Protein AF-A0A7C5RQ33-F1 (afdb_monomer_lite)

Sequence (102 aa):
MSSWGAEVVAHRFGARFVGRTLPSITTILPEIVLVASAASIGLYGTVLGSAMGSNILLMSLGLSIIVSIASTVLFIDGYQTLDGVLFATFFIAYTIFAFHGV

Secondary structure (DSSP, 8-state):
---HHHHHHHHHH-HHHHHHHHHHHHHHHHHHHHHHHHHHTT-HHHHHHHHHHHHHHHHHHHHHHHHHHHHHHHHHTT--HHHHHHHHHHHHHHHHHHHH--

pLDDT: mean 76.78, std 11.09, range [38.34, 93.12]

Radius of gyration: 18.43 Å; chains: 1; bounding box: 40×35×44 Å

Structure (mmCIF, N/CA/C/O backbone):
data_AF-A0A7C5RQ33-F1
#
_entry.id   AF-A0A7C5RQ33-F1
#
loop_
_atom_site.group_PDB
_atom_site.id
_atom_site.type_symbol
_atom_site.label_atom_id
_atom_site.label_alt_id
_atom_site.label_comp_id
_atom_site.label_asym_id
_atom_site.label_entity_id
_atom_site.label_seq_id
_atom_site.pdbx_PDB_ins_code
_atom_site.Cartn_x
_atom_site.Cartn_y
_atom_site.Cartn_z
_atom_site.occupancy
_atom_site.B_iso_or_equiv
_atom_site.auth_seq_id
_atom_site.auth_comp_id
_atom_site.auth_asym_id
_atom_site.auth_atom_id
_atom_site.pdbx_PDB_model_num
ATOM 1 N N . MET A 1 1 ? 6.047 -17.099 -16.119 1.00 38.34 1 MET A N 1
ATOM 2 C CA . MET A 1 1 ? 4.753 -17.829 -16.112 1.00 38.34 1 MET A CA 1
ATOM 3 C C . MET A 1 1 ? 3.749 -17.249 -15.097 1.00 38.34 1 MET A C 1
ATOM 5 O O . MET A 1 1 ? 2.992 -18.000 -14.505 1.00 38.34 1 MET A O 1
ATOM 9 N N . SER A 1 2 ? 3.664 -15.923 -14.921 1.00 48.72 2 SER A N 1
ATOM 10 C CA . SER A 1 2 ? 2.763 -15.293 -13.930 1.00 48.72 2 SER A CA 1
ATOM 11 C C . SER A 1 2 ? 1.659 -14.393 -14.520 1.00 48.72 2 SER A C 1
ATOM 13 O O . SER A 1 2 ? 0.864 -13.863 -13.753 1.00 48.72 2 SER A O 1
ATOM 15 N N . SER A 1 3 ? 1.547 -14.229 -15.850 1.00 52.34 3 SER A N 1
ATOM 16 C CA . SER A 1 3 ? 0.551 -13.323 -16.467 1.00 52.34 3 SER A CA 1
ATOM 17 C C . SER A 1 3 ? -0.779 -13.974 -16.856 1.00 52.34 3 SER A C 1
ATOM 19 O O . SER A 1 3 ? -1.759 -13.259 -17.045 1.00 52.34 3 SER A O 1
ATOM 21 N N . TRP A 1 4 ? -0.851 -15.308 -16.950 1.00 62.16 4 TRP A N 1
ATOM 22 C CA . TRP A 1 4 ? -1.955 -15.994 -17.640 1.00 62.16 4 TRP A CA 1
ATOM 23 C C . TRP A 1 4 ? -3.340 -15.680 -17.050 1.00 62.16 4 TRP A C 1
ATOM 25 O O . TRP A 1 4 ? -4.294 -15.441 -17.784 1.00 62.16 4 TRP A O 1
ATOM 35 N N . GLY A 1 5 ? -3.448 -15.583 -15.721 1.00 65.44 5 GLY A N 1
ATOM 36 C CA . GLY A 1 5 ? -4.705 -15.220 -15.059 1.00 65.44 5 GLY A CA 1
ATOM 37 C C . GLY A 1 5 ? -5.144 -13.777 -15.329 1.00 65.44 5 GLY A C 1
ATOM 38 O O . GLY A 1 5 ? -6.311 -13.531 -15.622 1.00 65.44 5 GLY A O 1
ATOM 39 N N . ALA A 1 6 ? -4.217 -12.817 -15.287 1.00 61.88 6 ALA A N 1
ATOM 40 C CA . ALA A 1 6 ? -4.525 -11.412 -15.554 1.00 61.88 6 ALA A CA 1
ATOM 41 C C . ALA A 1 6 ? -4.847 -11.172 -17.037 1.00 61.88 6 ALA A C 1
ATOM 43 O O . ALA A 1 6 ? -5.722 -10.373 -17.357 1.00 61.88 6 ALA A O 1
ATOM 44 N N . GLU A 1 7 ? -4.184 -11.900 -17.931 1.00 67.62 7 GLU A N 1
ATOM 45 C CA . GLU A 1 7 ? -4.326 -11.800 -19.384 1.00 67.62 7 GLU A CA 1
ATOM 46 C C . GLU A 1 7 ? -5.678 -12.355 -19.866 1.00 67.62 7 GLU A C 1
ATOM 48 O O . GLU A 1 7 ? -6.385 -11.700 -20.635 1.00 67.62 7 GLU A O 1
ATOM 53 N N . VAL A 1 8 ? -6.118 -13.490 -19.308 1.00 68.31 8 VAL A N 1
ATOM 54 C CA . VAL A 1 8 ? -7.445 -14.079 -19.571 1.00 68.31 8 VAL A CA 1
ATOM 55 C C . VAL A 1 8 ? -8.583 -13.188 -19.057 1.00 68.31 8 VAL A C 1
ATOM 57 O O . VAL A 1 8 ? -9.610 -13.042 -19.726 1.00 68.31 8 VAL A O 1
ATOM 60 N N . VAL A 1 9 ? -8.416 -12.555 -17.892 1.00 65.81 9 VAL A N 1
ATOM 61 C CA . VAL A 1 9 ? -9.424 -11.637 -17.332 1.00 65.81 9 VAL A CA 1
ATOM 62 C C . VAL A 1 9 ? -9.411 -10.290 -18.070 1.00 65.81 9 VAL A C 1
ATOM 64 O O . VAL A 1 9 ? -10.476 -9.727 -18.334 1.00 65.81 9 VAL A O 1
ATOM 67 N N . ALA A 1 10 ? -8.241 -9.797 -18.492 1.00 66.56 10 ALA A N 1
ATOM 68 C CA . ALA A 1 10 ? -8.097 -8.556 -19.257 1.00 66.56 10 ALA A CA 1
ATOM 69 C C . ALA A 1 10 ? -8.779 -8.629 -20.628 1.00 66.56 10 ALA A C 1
ATOM 71 O O . ALA A 1 10 ? -9.347 -7.632 -21.076 1.00 66.56 10 ALA A O 1
ATOM 72 N N . HIS A 1 11 ? -8.786 -9.805 -21.258 1.00 68.00 11 HIS A N 1
ATOM 73 C CA . HIS A 1 11 ? -9.439 -10.022 -22.548 1.00 68.00 11 HIS A CA 1
ATOM 74 C C . HIS A 1 11 ? -10.980 -10.019 -22.464 1.00 68.00 11 HIS A C 1
ATOM 76 O O . HIS A 1 11 ? -11.642 -9.789 -23.475 1.00 68.00 11 HIS A O 1
ATOM 82 N N . ARG A 1 12 ? -11.563 -10.261 -21.274 1.00 67.56 12 ARG A N 1
ATOM 83 C CA . ARG A 1 12 ? -13.024 -10.247 -21.044 1.00 67.56 12 ARG A CA 1
ATOM 84 C C . ARG A 1 12 ? -13.548 -8.970 -20.383 1.00 67.56 12 ARG A C 1
ATOM 86 O O . ARG A 1 12 ? -14.654 -8.551 -20.697 1.00 67.56 12 ARG A O 1
ATOM 93 N N . PHE A 1 13 ? -12.781 -8.368 -19.475 1.00 69.44 13 PHE A N 1
ATOM 94 C CA . PHE A 1 13 ? -13.216 -7.227 -18.652 1.00 69.44 13 PHE A CA 1
ATOM 95 C C . PHE A 1 13 ? -12.428 -5.932 -18.917 1.00 69.44 13 PHE A C 1
ATOM 97 O O . PHE A 1 13 ? -12.747 -4.884 -18.359 1.00 69.44 13 PHE A O 1
ATOM 104 N N . GLY A 1 14 ? -11.416 -5.979 -19.788 1.00 75.31 14 GLY A N 1
ATOM 105 C CA . GLY A 1 14 ? -10.586 -4.838 -20.161 1.00 75.31 14 GLY A CA 1
ATOM 106 C C . GLY A 1 14 ? -9.329 -4.705 -19.299 1.00 75.31 14 GLY A C 1
ATOM 107 O O . GLY A 1 14 ? -9.380 -4.643 -18.070 1.00 75.31 14 GLY A O 1
ATOM 108 N N . ALA A 1 15 ? -8.172 -4.581 -19.954 1.00 73.25 15 ALA A N 1
ATOM 109 C CA . ALA A 1 15 ? -6.859 -4.492 -19.303 1.00 73.25 15 ALA A CA 1
ATOM 110 C C . ALA A 1 15 ? -6.746 -3.353 -18.269 1.00 73.25 15 ALA A C 1
ATOM 112 O O . ALA A 1 15 ? -6.055 -3.482 -17.261 1.00 73.25 15 ALA A O 1
ATOM 113 N N . ARG A 1 16 ? -7.465 -2.242 -18.475 1.00 73.81 16 ARG A N 1
ATOM 114 C CA . ARG A 1 16 ? -7.467 -1.096 -17.548 1.00 73.81 16 ARG A CA 1
ATOM 115 C C . ARG A 1 16 ? -8.239 -1.365 -16.254 1.00 73.81 16 ARG A C 1
ATOM 117 O O . ARG A 1 16 ? -7.886 -0.785 -15.232 1.00 73.81 16 ARG A O 1
ATOM 124 N N . PHE A 1 17 ? -9.257 -2.225 -16.297 1.00 77.00 17 PHE A N 1
ATOM 125 C CA . PHE A 1 17 ? -10.025 -2.640 -15.122 1.00 77.00 17 PHE A CA 1
ATOM 126 C C . PHE A 1 17 ? -9.213 -3.626 -14.278 1.00 77.00 17 PHE A C 1
ATOM 128 O O . PHE A 1 17 ? -9.038 -3.436 -13.075 1.00 77.00 17 PHE A O 1
ATOM 135 N N . VAL A 1 18 ? -8.604 -4.617 -14.934 1.00 78.44 18 VAL A N 1
ATOM 136 C CA . VAL A 1 18 ? -7.724 -5.594 -14.277 1.00 78.44 18 VAL A CA 1
ATOM 137 C C . VAL A 1 18 ? -6.478 -4.937 -13.688 1.00 78.44 18 VAL A C 1
ATOM 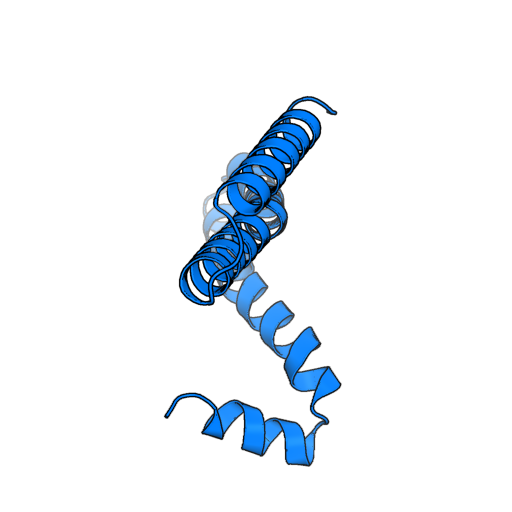139 O O . VAL A 1 18 ? -6.017 -5.365 -12.642 1.00 78.44 18 VAL A O 1
ATOM 142 N N . GLY A 1 19 ? -5.956 -3.876 -14.308 1.00 76.94 19 GLY A N 1
ATOM 143 C CA . GLY A 1 19 ? -4.771 -3.170 -13.814 1.00 76.94 19 GLY A CA 1
ATOM 144 C C . GLY A 1 19 ? -5.017 -2.160 -12.686 1.00 76.94 19 GLY A C 1
ATOM 145 O O . GLY A 1 19 ? -4.055 -1.739 -12.055 1.00 76.94 19 GLY A O 1
ATOM 146 N N . ARG A 1 20 ? -6.265 -1.739 -12.428 1.00 79.25 20 ARG A N 1
ATOM 147 C CA . ARG A 1 20 ? -6.574 -0.702 -11.418 1.00 79.25 20 ARG A CA 1
ATOM 148 C C . ARG A 1 20 ? -7.521 -1.177 -10.325 1.00 79.25 20 ARG A C 1
ATOM 150 O O . ARG A 1 20 ? -7.297 -0.896 -9.154 1.00 79.25 20 ARG A O 1
ATOM 157 N N . THR A 1 21 ? -8.564 -1.906 -10.698 1.00 84.88 21 THR A N 1
ATOM 158 C CA . THR A 1 21 ? -9.656 -2.265 -9.789 1.00 84.88 21 THR A CA 1
ATOM 159 C C . THR A 1 21 ? -9.384 -3.583 -9.079 1.00 84.88 21 THR A C 1
ATOM 161 O O . THR A 1 21 ? -9.575 -3.686 -7.872 1.00 84.88 21 THR A O 1
ATOM 164 N N . LEU A 1 22 ? -8.878 -4.579 -9.809 1.00 84.38 22 LEU A N 1
ATOM 165 C CA . LEU A 1 22 ? -8.548 -5.882 -9.232 1.00 84.38 22 LEU A CA 1
ATOM 166 C C . LEU A 1 22 ? -7.465 -5.783 -8.136 1.00 84.38 22 LEU A C 1
ATOM 168 O O . LEU A 1 22 ? -7.697 -6.320 -7.054 1.00 84.38 22 LEU A O 1
ATOM 172 N N . PRO A 1 23 ? -6.354 -5.039 -8.340 1.00 84.25 23 PRO A N 1
ATOM 173 C CA . PRO A 1 23 ? -5.322 -4.857 -7.329 1.00 84.25 23 PRO A CA 1
ATOM 174 C C . PRO A 1 23 ? -5.865 -4.131 -6.097 1.00 84.25 23 PRO A C 1
ATOM 176 O O . PRO A 1 23 ? -5.593 -4.550 -4.977 1.00 84.25 23 PRO A O 1
ATOM 179 N N . SER A 1 24 ? -6.706 -3.109 -6.304 1.00 83.38 24 SER A N 1
ATOM 180 C CA . SER A 1 24 ? -7.342 -2.346 -5.225 1.00 83.38 24 SER A CA 1
ATOM 181 C C . SER A 1 24 ? -8.203 -3.229 -4.316 1.00 83.38 24 SER A C 1
ATOM 183 O O . SER A 1 24 ? -8.105 -3.117 -3.096 1.00 83.38 24 SER A O 1
ATOM 185 N N . ILE A 1 25 ? -8.988 -4.149 -4.888 1.00 87.44 25 ILE A N 1
ATOM 186 C CA . ILE A 1 25 ? -9.794 -5.105 -4.112 1.00 87.44 25 ILE A CA 1
ATOM 187 C C . ILE A 1 25 ? -8.887 -6.086 -3.364 1.00 87.44 25 ILE A C 1
ATOM 189 O O . ILE A 1 25 ? -9.108 -6.361 -2.186 1.00 87.44 25 ILE A O 1
ATOM 193 N N . THR A 1 26 ? -7.847 -6.601 -4.022 1.00 86.12 26 THR A N 1
ATOM 194 C CA . THR A 1 26 ? -6.926 -7.546 -3.378 1.00 86.12 26 THR A CA 1
ATOM 195 C C . THR A 1 26 ? -6.142 -6.930 -2.224 1.00 86.12 26 THR A C 1
ATOM 197 O O . THR A 1 26 ? -5.850 -7.637 -1.266 1.00 86.12 26 THR A O 1
ATOM 200 N N . THR A 1 27 ? -5.830 -5.632 -2.271 1.00 84.12 27 THR A N 1
ATOM 201 C CA . THR A 1 27 ? -5.079 -4.962 -1.201 1.00 84.12 27 THR A CA 1
ATOM 202 C C . THR A 1 27 ? -5.937 -4.632 0.017 1.00 84.12 27 THR A C 1
ATOM 204 O O . THR A 1 27 ? -5.419 -4.672 1.127 1.00 84.12 27 THR A O 1
ATOM 207 N N . ILE A 1 28 ? -7.239 -4.374 -0.158 1.00 87.62 28 ILE A N 1
ATOM 208 C CA . ILE A 1 28 ? -8.145 -4.054 0.959 1.00 87.62 28 ILE A CA 1
ATOM 209 C C . ILE A 1 28 ? -8.759 -5.296 1.624 1.00 87.62 28 ILE A C 1
ATOM 211 O O . ILE A 1 28 ? -9.145 -5.254 2.789 1.00 87.62 28 ILE A O 1
ATOM 215 N N . LEU A 1 29 ? -8.832 -6.430 0.921 1.00 88.62 29 LEU A N 1
ATOM 216 C CA . LEU A 1 29 ? -9.394 -7.671 1.461 1.00 88.62 29 LEU A CA 1
ATOM 217 C C . LEU A 1 29 ? -8.756 -8.124 2.796 1.00 88.62 29 LEU A C 1
ATOM 219 O O . LEU A 1 29 ? -9.506 -8.361 3.745 1.00 88.62 29 LEU A O 1
ATOM 223 N N . PRO A 1 30 ? -7.415 -8.223 2.931 1.00 85.12 30 PRO A N 1
ATOM 224 C CA . PRO A 1 30 ? -6.795 -8.586 4.209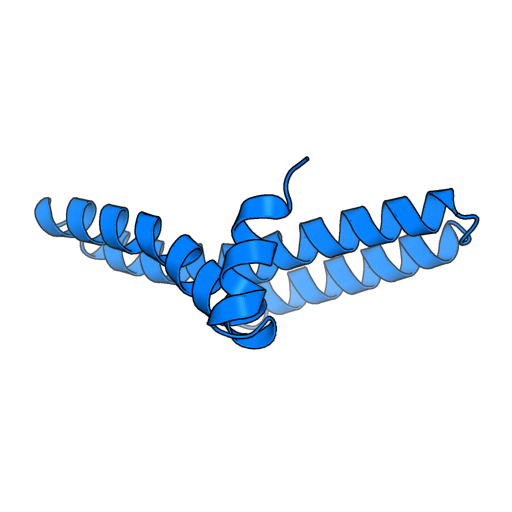 1.00 85.12 30 PRO A CA 1
ATOM 225 C C . PRO A 1 30 ? -7.010 -7.524 5.297 1.00 85.12 30 PRO A C 1
ATOM 227 O O . PRO A 1 30 ? -7.118 -7.863 6.473 1.00 85.12 30 PRO A O 1
ATOM 230 N N . GLU A 1 31 ? -7.117 -6.252 4.916 1.00 87.06 31 GLU A N 1
ATOM 231 C CA . GLU A 1 31 ? -7.338 -5.134 5.833 1.00 87.06 31 GLU A CA 1
ATOM 232 C C . GLU A 1 31 ? -8.752 -5.162 6.429 1.00 87.06 31 GLU A C 1
ATOM 234 O O . GLU A 1 31 ? -8.912 -5.024 7.639 1.00 87.06 31 GLU A O 1
ATOM 239 N N . ILE A 1 32 ? -9.771 -5.465 5.616 1.00 89.38 32 ILE A N 1
ATOM 240 C CA . ILE A 1 32 ? -11.149 -5.687 6.083 1.00 89.38 32 ILE A CA 1
ATOM 241 C C . ILE A 1 32 ? -11.204 -6.851 7.076 1.00 89.38 32 ILE A C 1
ATOM 243 O O . ILE A 1 32 ? -11.873 -6.750 8.103 1.00 89.38 32 ILE A O 1
ATOM 247 N N . VAL A 1 33 ? -10.492 -7.947 6.795 1.00 92.00 33 VAL A N 1
ATOM 248 C CA . VAL A 1 33 ? -10.441 -9.118 7.685 1.00 92.00 33 VAL A CA 1
ATOM 249 C C . VAL A 1 33 ? -9.785 -8.763 9.023 1.00 92.00 33 VAL A C 1
ATOM 251 O O . VAL A 1 33 ? -10.325 -9.100 10.078 1.00 92.00 33 VAL A O 1
ATOM 254 N N . LEU A 1 34 ? -8.662 -8.039 8.997 1.00 90.19 34 LEU A N 1
ATOM 255 C CA . LEU A 1 34 ? -7.971 -7.574 10.204 1.00 90.19 34 LEU A CA 1
ATOM 256 C C . LEU A 1 34 ? -8.833 -6.608 11.025 1.00 90.19 34 LEU A C 1
ATOM 258 O O . LEU A 1 34 ? -8.962 -6.781 12.238 1.00 90.19 34 LEU A O 1
ATOM 262 N N . VAL A 1 35 ? -9.471 -5.637 10.372 1.00 91.00 35 VAL A N 1
ATOM 263 C CA . VAL A 1 35 ? -10.365 -4.662 11.011 1.00 91.00 35 VAL A CA 1
ATOM 264 C C . VAL A 1 35 ? -11.577 -5.347 11.637 1.00 91.00 35 VAL A C 1
ATOM 266 O O . VAL A 1 35 ? -11.888 -5.081 12.796 1.00 91.00 35 VAL A O 1
ATOM 269 N N . ALA A 1 36 ? -12.239 -6.259 10.922 1.00 91.81 36 ALA A N 1
ATOM 270 C CA . ALA A 1 36 ? -13.384 -7.000 11.450 1.00 91.81 36 ALA A CA 1
ATOM 271 C C . ALA A 1 36 ? -12.989 -7.863 12.659 1.00 91.81 36 ALA A C 1
ATOM 273 O O . ALA A 1 36 ? -13.694 -7.879 13.671 1.00 91.81 36 ALA A O 1
ATOM 274 N N . SER A 1 37 ? -11.826 -8.520 12.594 1.00 90.81 37 SER A N 1
ATOM 275 C CA . SER A 1 37 ? -11.295 -9.300 13.712 1.00 90.81 37 SER A CA 1
ATOM 276 C C . SER A 1 37 ? -10.981 -8.417 14.924 1.00 90.81 37 SER A C 1
ATOM 278 O O . SER A 1 37 ? -11.368 -8.766 16.036 1.00 90.81 37 SER A O 1
ATOM 280 N N . ALA A 1 38 ? -10.333 -7.265 14.737 1.00 89.94 38 ALA A N 1
ATOM 281 C CA . ALA A 1 38 ? -9.991 -6.342 15.823 1.00 89.94 38 ALA A CA 1
ATOM 282 C C . ALA A 1 38 ? -11.224 -5.633 16.421 1.00 89.94 38 ALA A C 1
ATOM 284 O O . ALA A 1 38 ? -11.286 -5.390 17.629 1.00 89.94 38 ALA A O 1
ATOM 285 N N . ALA A 1 39 ? -12.240 -5.357 15.602 1.00 91.06 39 ALA A N 1
ATOM 286 C CA . ALA A 1 39 ? -13.514 -4.815 16.060 1.00 91.06 39 ALA A CA 1
ATOM 287 C C . ALA A 1 39 ? -14.276 -5.829 16.926 1.00 91.06 39 ALA A C 1
ATOM 289 O O . ALA A 1 39 ? -14.848 -5.452 17.947 1.00 91.06 39 ALA A O 1
ATOM 290 N N . SER A 1 40 ? -14.229 -7.119 16.568 1.00 91.25 40 SER A N 1
ATOM 291 C CA . SER A 1 40 ? -14.920 -8.186 17.311 1.00 91.25 40 SER A CA 1
ATOM 292 C C . SER A 1 40 ? -14.407 -8.384 18.745 1.00 91.25 40 SER A C 1
ATOM 294 O O . SER A 1 40 ? -15.146 -8.854 19.605 1.00 91.25 40 SER A O 1
ATOM 296 N N . ILE A 1 41 ? -13.172 -7.960 19.021 1.00 93.12 41 ILE A N 1
ATOM 297 C CA . ILE A 1 41 ? -12.530 -7.983 20.345 1.00 93.12 41 ILE A CA 1
ATOM 298 C C . ILE A 1 41 ? -12.561 -6.613 21.052 1.00 93.12 41 ILE A C 1
ATOM 300 O O . ILE A 1 41 ? -11.942 -6.446 22.099 1.00 93.12 41 ILE A O 1
ATOM 304 N N . GLY A 1 42 ? -13.280 -5.624 20.500 1.00 89.94 42 GLY A N 1
ATOM 305 C CA . GLY A 1 42 ? -13.477 -4.301 21.108 1.00 89.94 42 GLY A CA 1
ATOM 306 C C . GLY A 1 42 ?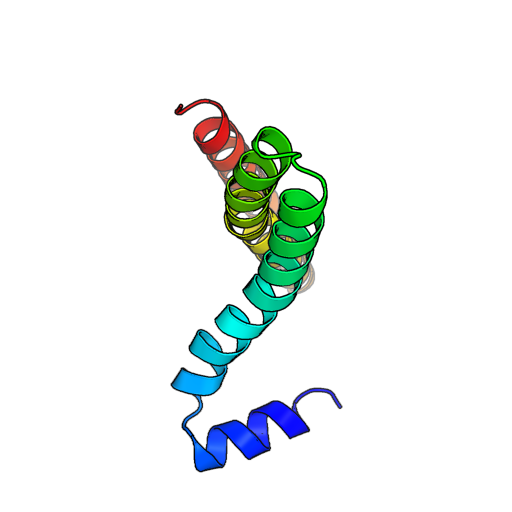 -12.267 -3.359 21.041 1.00 89.94 42 GLY A C 1
ATOM 307 O O . GLY A 1 42 ? -12.250 -2.327 21.713 1.00 89.94 42 GLY A O 1
ATOM 308 N N . LEU A 1 43 ? -11.251 -3.676 20.232 1.00 89.81 43 LEU A N 1
ATOM 309 C CA . LEU A 1 43 ? -10.013 -2.898 20.106 1.00 89.81 43 LEU A CA 1
ATOM 310 C C . LEU A 1 43 ? -10.140 -1.803 19.034 1.00 89.81 43 LEU A C 1
ATOM 312 O O . LEU A 1 43 ? -9.456 -1.803 18.010 1.00 89.81 43 LEU A O 1
ATOM 316 N N . TYR A 1 44 ? -11.015 -0.829 19.285 1.00 86.62 44 TYR A N 1
ATOM 317 C CA . TYR A 1 44 ? -11.339 0.238 18.328 1.00 86.62 44 TYR A CA 1
ATOM 318 C C . TYR A 1 44 ? -10.148 1.143 17.966 1.00 86.62 44 TYR A C 1
ATOM 320 O O . TYR A 1 44 ? -10.046 1.602 16.830 1.00 86.62 44 TYR A O 1
ATOM 328 N N . GLY A 1 45 ? -9.214 1.369 18.898 1.00 88.50 45 GLY A N 1
ATOM 329 C CA . GLY A 1 45 ? -7.993 2.137 18.620 1.00 88.50 45 GLY A CA 1
ATOM 330 C C . GLY A 1 45 ? -7.086 1.445 17.599 1.00 88.50 45 GLY A C 1
ATOM 331 O O . GLY A 1 45 ? -6.572 2.083 16.684 1.00 88.50 45 GLY A O 1
ATOM 332 N N . THR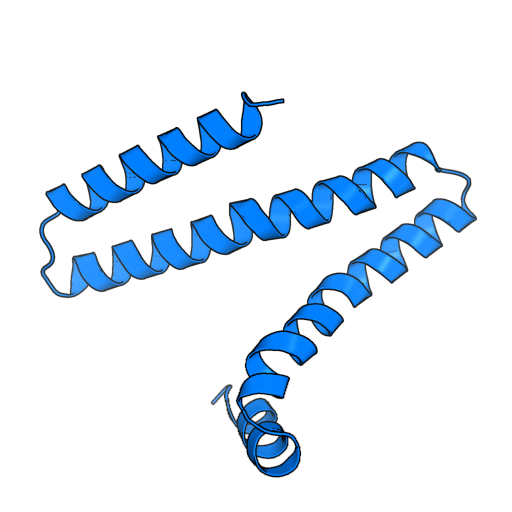 A 1 46 ? -6.956 0.120 17.699 1.00 88.75 46 THR A N 1
ATOM 333 C CA . THR A 1 46 ? -6.202 -0.697 16.740 1.00 88.75 46 THR A CA 1
ATOM 334 C C . THR A 1 46 ? -6.916 -0.783 15.396 1.00 88.75 46 THR A C 1
ATOM 336 O O . THR A 1 46 ? -6.250 -0.768 14.369 1.00 88.75 46 THR A O 1
ATOM 339 N N . VAL A 1 47 ? -8.252 -0.813 15.381 1.00 91.62 47 VAL A N 1
ATOM 340 C CA . VAL A 1 47 ? -9.043 -0.780 14.140 1.00 91.62 47 VAL A CA 1
ATOM 341 C C . VAL A 1 47 ? -8.743 0.479 13.328 1.00 91.62 47 VAL A C 1
ATOM 343 O O . VAL A 1 47 ? -8.378 0.376 12.159 1.00 91.62 47 VAL A O 1
ATOM 346 N N . LEU A 1 48 ? -8.846 1.658 13.947 1.00 89.44 48 LEU A N 1
ATOM 347 C CA . LEU A 1 48 ? -8.575 2.924 13.262 1.00 89.44 48 LEU A CA 1
ATOM 348 C C . LEU A 1 48 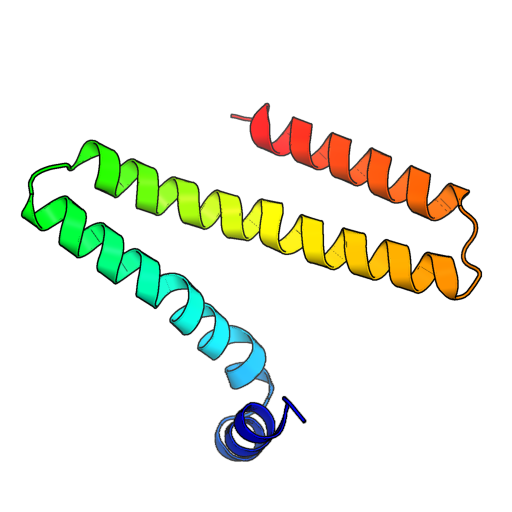? -7.094 3.058 12.894 1.00 89.44 48 LEU A C 1
ATOM 350 O O . LEU A 1 48 ? -6.770 3.422 11.766 1.00 89.44 48 LEU A O 1
ATOM 354 N N . GLY A 1 49 ? -6.195 2.705 13.817 1.00 88.00 49 GLY A N 1
ATOM 355 C CA . GLY A 1 49 ? -4.755 2.745 13.573 1.00 88.00 49 GLY A CA 1
ATOM 356 C C . GLY A 1 49 ? -4.320 1.822 12.434 1.00 88.00 49 GLY A C 1
ATOM 357 O O . GLY A 1 49 ? -3.530 2.229 11.588 1.00 88.00 49 GLY A O 1
ATOM 358 N N . SER A 1 50 ? -4.876 0.610 12.366 1.00 87.94 50 SER A N 1
ATOM 359 C CA . SER A 1 50 ? -4.605 -0.337 11.283 1.00 87.94 50 SER A CA 1
ATOM 360 C C . SER A 1 50 ? -5.175 0.160 9.958 1.00 87.94 50 SER A C 1
ATOM 362 O O . SER A 1 50 ? -4.443 0.167 8.979 1.00 87.94 50 SER A O 1
ATOM 364 N N . ALA A 1 51 ? -6.430 0.620 9.925 1.00 88.38 51 ALA A N 1
ATOM 365 C CA . ALA A 1 51 ? -7.072 1.082 8.692 1.00 88.38 51 ALA A CA 1
ATOM 366 C C . ALA A 1 51 ? -6.393 2.327 8.082 1.00 88.38 51 ALA A C 1
ATOM 368 O O . ALA A 1 51 ? -6.359 2.509 6.868 1.00 88.38 51 ALA A O 1
ATOM 369 N N . MET A 1 52 ? -5.845 3.221 8.912 1.00 87.81 52 MET A N 1
ATOM 370 C CA . MET A 1 52 ? -5.109 4.387 8.410 1.00 87.81 52 MET A CA 1
ATOM 371 C C . MET A 1 52 ? -3.645 4.054 8.103 1.00 87.81 52 MET A C 1
ATOM 373 O O . MET A 1 52 ? -3.119 4.458 7.065 1.00 87.81 52 MET A O 1
ATOM 377 N N . GLY A 1 53 ? -2.988 3.297 8.985 1.00 85.19 53 GLY A N 1
ATOM 378 C CA . GLY A 1 53 ? -1.574 2.949 8.861 1.00 85.19 53 GLY A CA 1
ATOM 379 C C . GLY A 1 53 ? -1.285 2.052 7.661 1.00 85.19 53 GLY A C 1
ATOM 380 O O . GLY A 1 53 ? -0.331 2.305 6.927 1.00 85.19 53 GLY A O 1
ATOM 381 N N . SER A 1 54 ? -2.127 1.050 7.405 1.00 83.88 54 SER A N 1
ATOM 382 C CA . SER A 1 54 ? -1.968 0.138 6.269 1.00 83.88 54 SER A CA 1
ATOM 383 C C . SER A 1 54 ? -2.078 0.867 4.927 1.00 83.88 54 SER A C 1
ATOM 385 O O . SER A 1 54 ? -1.255 0.623 4.043 1.00 83.88 54 SER A O 1
ATOM 387 N N . ASN A 1 55 ? -2.993 1.833 4.798 1.00 84.62 55 ASN A N 1
ATOM 388 C CA . ASN A 1 55 ? -3.127 2.644 3.587 1.00 84.62 55 ASN A CA 1
ATOM 389 C C . ASN A 1 55 ? -1.910 3.570 3.360 1.00 84.62 55 ASN A C 1
ATOM 391 O O . ASN A 1 55 ? -1.393 3.666 2.246 1.00 84.62 55 ASN A O 1
ATOM 395 N N . ILE A 1 56 ? -1.383 4.194 4.422 1.00 85.88 56 ILE A N 1
ATOM 396 C CA . ILE A 1 56 ? -0.165 5.023 4.345 1.00 85.88 56 ILE A CA 1
ATOM 397 C C . ILE A 1 56 ? 1.060 4.173 3.977 1.00 85.88 56 ILE A C 1
ATOM 399 O O . ILE A 1 56 ? 1.877 4.588 3.148 1.00 85.88 56 ILE A O 1
ATOM 403 N N . LEU A 1 57 ? 1.192 2.971 4.547 1.00 84.31 57 LEU A N 1
ATOM 404 C CA . LEU A 1 57 ? 2.284 2.050 4.222 1.00 84.31 57 LEU A CA 1
ATOM 405 C C . LEU A 1 57 ? 2.205 1.566 2.773 1.00 84.31 57 LEU A C 1
ATOM 407 O O . LEU A 1 57 ? 3.219 1.572 2.079 1.00 84.31 57 LEU A O 1
ATOM 411 N N . LEU A 1 58 ? 1.018 1.205 2.285 1.00 83.56 58 LEU A N 1
ATOM 412 C CA . LEU A 1 58 ? 0.818 0.819 0.885 1.00 83.56 58 LEU A CA 1
ATOM 413 C C . LEU A 1 58 ? 1.202 1.951 -0.077 1.00 83.56 58 LEU A C 1
ATOM 415 O O . LEU A 1 58 ? 1.857 1.700 -1.089 1.00 83.56 58 LEU A O 1
ATOM 419 N N . MET A 1 59 ? 0.857 3.195 0.257 1.00 82.12 59 MET A N 1
ATOM 420 C CA . MET A 1 59 ? 1.112 4.353 -0.600 1.00 82.12 59 MET A CA 1
ATOM 421 C C . MET A 1 59 ? 2.583 4.808 -0.583 1.00 82.12 59 MET A C 1
ATOM 423 O O . MET A 1 59 ? 3.100 5.240 -1.612 1.00 82.12 59 MET A O 1
ATOM 427 N N . SER A 1 60 ? 3.277 4.677 0.553 1.00 80.50 60 SER A N 1
ATOM 428 C CA . SER A 1 60 ? 4.680 5.097 0.713 1.00 80.50 60 SER A CA 1
ATOM 429 C C . SER A 1 60 ? 5.688 3.976 0.431 1.00 80.50 60 SER A C 1
ATOM 431 O O . SER A 1 60 ? 6.582 4.154 -0.397 1.00 80.50 60 SER A O 1
ATOM 433 N N . LEU A 1 61 ? 5.539 2.808 1.065 1.00 79.62 61 LEU A N 1
ATOM 434 C CA . LEU A 1 61 ? 6.446 1.671 0.883 1.00 79.62 61 LEU A CA 1
ATOM 435 C C . LEU A 1 61 ? 6.196 0.930 -0.429 1.00 79.62 61 LEU A C 1
ATOM 437 O O . LEU A 1 61 ? 7.143 0.494 -1.080 1.00 79.62 61 LEU A O 1
ATOM 441 N N . GLY A 1 62 ? 4.934 0.800 -0.847 1.00 81.88 62 GLY A N 1
ATOM 442 C CA . GLY A 1 62 ? 4.611 0.155 -2.121 1.00 81.88 62 GLY A CA 1
ATOM 443 C C . GLY A 1 62 ? 5.265 0.882 -3.296 1.00 81.88 62 GLY A C 1
ATOM 444 O O . GLY A 1 62 ? 5.891 0.257 -4.151 1.00 81.88 62 GLY A O 1
ATOM 445 N N . LEU A 1 63 ? 5.199 2.217 -3.291 1.00 81.19 63 LEU A N 1
ATOM 446 C CA . LEU A 1 63 ? 5.877 3.044 -4.284 1.00 81.19 63 LEU A CA 1
ATOM 447 C C . LEU A 1 63 ? 7.405 2.994 -4.110 1.00 81.19 63 LEU A C 1
ATOM 449 O O . LEU A 1 63 ? 8.111 2.813 -5.100 1.00 81.19 63 LEU A O 1
ATOM 453 N N . SER A 1 64 ? 7.926 3.106 -2.879 1.00 75.88 64 SER A N 1
ATOM 454 C CA . SER A 1 64 ? 9.378 3.133 -2.627 1.00 75.88 64 SER A CA 1
ATOM 455 C C . SER A 1 64 ? 10.099 1.915 -3.189 1.00 75.88 64 SER A C 1
ATOM 457 O O . SER A 1 64 ? 11.131 2.051 -3.847 1.00 75.88 64 SER A O 1
ATOM 459 N N . ILE A 1 65 ? 9.528 0.731 -2.978 1.00 82.00 65 ILE A N 1
ATOM 460 C CA . ILE A 1 65 ? 10.115 -0.537 -3.400 1.00 82.00 65 ILE A CA 1
ATOM 461 C C . ILE A 1 65 ? 10.109 -0.631 -4.924 1.00 82.00 65 ILE A C 1
ATOM 463 O O . ILE A 1 65 ? 11.136 -0.959 -5.517 1.00 82.00 65 ILE A O 1
ATOM 467 N N . ILE A 1 66 ? 8.987 -0.297 -5.570 1.00 81.50 66 ILE A N 1
ATOM 468 C CA . ILE A 1 66 ? 8.879 -0.337 -7.033 1.00 81.50 66 ILE A CA 1
ATOM 469 C C . ILE A 1 66 ? 9.911 0.592 -7.664 1.00 81.50 66 ILE A C 1
ATOM 471 O O . ILE A 1 66 ? 10.606 0.184 -8.595 1.00 81.50 66 ILE A O 1
ATOM 475 N N . VAL A 1 67 ? 10.055 1.817 -7.151 1.00 76.56 67 VAL A N 1
ATOM 476 C CA . VAL A 1 67 ? 11.001 2.757 -7.753 1.00 76.56 67 VAL A CA 1
ATOM 477 C C . VAL A 1 67 ? 12.452 2.433 -7.387 1.00 76.56 67 VAL A C 1
ATOM 479 O O . VAL A 1 67 ? 13.337 2.607 -8.218 1.00 76.56 67 VAL A O 1
ATOM 482 N N . SER A 1 68 ? 12.724 1.873 -6.207 1.00 74.75 68 SER A N 1
ATOM 483 C CA . SER A 1 68 ? 14.064 1.386 -5.852 1.00 74.75 68 SER A CA 1
ATOM 484 C C . SER A 1 68 ? 14.513 0.228 -6.755 1.00 74.75 68 SER A C 1
ATOM 486 O O . SER A 1 68 ? 15.643 0.230 -7.251 1.00 74.75 68 SER A O 1
ATOM 488 N N . ILE A 1 69 ? 13.614 -0.715 -7.053 1.00 76.44 69 ILE A N 1
ATOM 489 C CA . ILE A 1 69 ? 13.878 -1.807 -8.000 1.00 76.44 69 ILE A CA 1
ATOM 490 C C . ILE A 1 69 ? 14.047 -1.254 -9.416 1.00 76.44 69 ILE A C 1
ATOM 492 O O . ILE A 1 69 ? 15.019 -1.603 -10.079 1.00 76.44 69 ILE A O 1
ATOM 496 N N . ALA A 1 70 ? 13.159 -0.364 -9.870 1.00 76.81 70 ALA A N 1
ATOM 497 C CA . ALA A 1 70 ? 13.280 0.264 -11.185 1.00 76.81 70 ALA A CA 1
ATOM 498 C C . ALA A 1 70 ? 14.618 1.008 -11.331 1.00 76.81 70 ALA A C 1
ATOM 500 O O . ALA A 1 70 ? 15.310 0.828 -12.326 1.00 76.81 70 ALA A O 1
ATOM 501 N N . SER A 1 71 ? 15.027 1.756 -10.305 1.00 67.44 71 SER A N 1
ATOM 502 C CA . SER A 1 71 ? 16.320 2.443 -10.254 1.00 67.44 71 SER A CA 1
ATOM 503 C C . SER A 1 71 ? 17.495 1.461 -10.337 1.00 67.44 71 SER A C 1
ATOM 505 O O . SER A 1 71 ? 18.419 1.670 -11.116 1.00 67.44 71 SER A O 1
ATOM 507 N N . THR A 1 72 ? 17.430 0.331 -9.625 1.00 69.44 72 THR A N 1
ATOM 508 C CA . THR A 1 72 ? 18.467 -0.718 -9.676 1.00 69.44 72 THR A CA 1
ATOM 509 C C . THR A 1 72 ? 18.541 -1.403 -11.048 1.00 69.44 72 THR A C 1
ATOM 511 O O . THR A 1 72 ? 19.629 -1.712 -11.530 1.00 69.44 72 THR A O 1
ATOM 514 N N . VAL A 1 73 ? 17.396 -1.628 -11.700 1.00 71.38 73 VAL A N 1
ATOM 515 C CA . VAL A 1 73 ? 17.329 -2.217 -13.047 1.00 71.38 73 VAL A CA 1
ATOM 516 C C . VAL A 1 73 ? 17.892 -1.252 -14.091 1.00 71.38 73 VAL A C 1
ATOM 518 O O . VAL A 1 73 ? 18.705 -1.669 -14.911 1.00 71.38 73 VAL A O 1
ATOM 521 N N . LEU A 1 74 ? 17.533 0.036 -14.025 1.00 69.69 74 LEU A N 1
ATOM 522 C CA . LEU A 1 74 ? 18.124 1.064 -14.887 1.00 69.69 74 LEU A CA 1
ATOM 523 C C . LEU A 1 74 ? 19.633 1.222 -14.643 1.00 69.69 74 LEU A C 1
ATOM 525 O O . LEU A 1 74 ? 20.389 1.411 -15.589 1.00 69.69 74 LEU A O 1
ATOM 529 N N . PHE A 1 75 ? 20.088 1.098 -13.395 1.00 65.69 75 PHE A N 1
ATOM 530 C CA . PHE A 1 75 ? 21.509 1.160 -13.052 1.00 65.69 75 PHE A CA 1
ATOM 531 C C . PHE A 1 75 ? 22.328 0.039 -13.717 1.00 65.69 75 PHE A C 1
ATOM 533 O O . PHE A 1 75 ? 23.438 0.275 -14.190 1.00 65.69 75 PHE A O 1
ATOM 540 N N . ILE A 1 76 ? 21.768 -1.172 -13.812 1.00 66.25 76 ILE A N 1
ATOM 541 C CA . ILE A 1 76 ? 22.386 -2.302 -14.526 1.00 66.25 76 ILE A CA 1
ATOM 542 C C . ILE A 1 76 ? 22.441 -2.076 -16.046 1.00 66.25 76 ILE A C 1
ATOM 544 O O . ILE A 1 76 ? 23.386 -2.535 -16.683 1.00 66.25 76 ILE A O 1
ATOM 548 N N . ASP A 1 77 ? 21.481 -1.342 -16.616 1.00 65.31 77 ASP A N 1
ATOM 549 C CA . ASP A 1 77 ? 21.407 -1.013 -18.052 1.00 65.31 77 ASP A CA 1
ATOM 550 C C . ASP A 1 77 ? 22.385 0.114 -18.475 1.00 65.31 77 ASP A C 1
ATOM 552 O O . ASP A 1 77 ? 22.362 0.600 -19.603 1.00 65.31 77 ASP A O 1
ATOM 556 N N . GLY A 1 78 ? 23.284 0.539 -17.576 1.00 63.97 78 GLY A N 1
ATOM 557 C CA . GLY A 1 78 ? 24.344 1.515 -17.863 1.00 63.97 78 GLY A CA 1
ATOM 558 C C . GLY A 1 78 ? 24.001 2.969 -17.525 1.00 63.97 78 GLY A C 1
ATOM 559 O O . GLY A 1 78 ? 24.770 3.872 -17.862 1.00 63.97 78 GLY A O 1
ATOM 560 N N . TYR A 1 79 ? 22.881 3.213 -16.838 1.00 60.06 79 TYR A N 1
ATOM 561 C CA . TYR A 1 79 ? 22.551 4.527 -16.285 1.00 60.06 79 TYR A CA 1
ATOM 562 C C . TYR A 1 79 ? 23.547 4.881 -15.163 1.00 60.06 79 TYR A C 1
ATOM 564 O O . TYR A 1 79 ? 23.854 4.056 -14.301 1.00 60.06 79 TYR A O 1
ATOM 572 N N . GLN A 1 80 ? 24.117 6.088 -15.190 1.00 68.31 80 GLN A N 1
ATOM 573 C CA . GLN A 1 80 ? 25.239 6.458 -14.321 1.00 68.31 80 GLN A CA 1
ATOM 574 C C . GLN A 1 80 ? 24.810 6.443 -12.841 1.00 68.31 80 GLN A C 1
ATOM 576 O O . GLN A 1 80 ? 23.730 6.918 -12.500 1.00 68.31 80 GLN A O 1
ATOM 581 N N . THR A 1 81 ? 25.667 5.958 -11.929 1.00 68.75 81 THR A N 1
ATOM 582 C CA . THR A 1 81 ? 25.406 5.889 -10.468 1.00 68.75 81 THR A CA 1
ATOM 583 C C . THR A 1 81 ? 24.877 7.203 -9.884 1.00 68.75 81 THR A C 1
ATOM 585 O O . THR A 1 81 ? 24.124 7.205 -8.913 1.00 68.75 81 THR A O 1
ATOM 588 N N . LEU A 1 82 ? 25.261 8.323 -10.498 1.00 68.81 82 LEU A N 1
ATOM 589 C CA . LEU A 1 82 ? 24.854 9.677 -10.147 1.00 68.81 82 LEU A CA 1
ATOM 590 C C . LEU A 1 82 ? 23.331 9.875 -10.230 1.00 68.81 82 LEU A C 1
ATOM 592 O O . LEU A 1 82 ? 22.754 10.488 -9.334 1.00 68.81 82 LEU A O 1
ATOM 596 N N . ASP A 1 83 ? 22.665 9.289 -11.221 1.00 63.19 83 ASP A N 1
ATOM 597 C CA . ASP A 1 83 ? 21.215 9.404 -11.381 1.00 63.19 83 ASP A CA 1
ATOM 598 C C . ASP A 1 83 ? 20.445 8.563 -10.354 1.00 63.19 83 ASP A C 1
ATOM 600 O O . ASP A 1 83 ? 19.433 9.009 -9.811 1.00 63.19 83 ASP A O 1
ATOM 604 N N . GLY A 1 84 ? 20.959 7.376 -10.013 1.00 69.25 84 GLY A N 1
ATOM 605 C CA . GLY A 1 84 ? 20.410 6.546 -8.936 1.00 69.25 84 GLY A CA 1
ATOM 606 C C . GLY A 1 84 ? 20.542 7.212 -7.561 1.00 69.25 84 GLY A C 1
ATOM 607 O O . GLY A 1 84 ? 19.612 7.158 -6.753 1.00 69.25 84 GLY A O 1
ATOM 608 N N . VAL A 1 85 ? 21.663 7.903 -7.315 1.00 73.62 85 VAL A N 1
ATOM 609 C CA . VAL A 1 85 ? 21.909 8.669 -6.081 1.00 73.62 85 VAL A CA 1
ATOM 610 C C . VAL A 1 85 ? 21.025 9.915 -6.006 1.00 73.62 85 VAL A C 1
ATOM 612 O O . VAL A 1 85 ? 20.426 10.160 -4.956 1.00 73.62 85 VAL A O 1
ATOM 615 N N . LEU A 1 86 ? 20.882 10.681 -7.095 1.00 74.00 86 LEU A N 1
ATOM 616 C CA . LEU A 1 86 ? 19.961 11.824 -7.146 1.00 74.00 86 LEU A CA 1
ATOM 617 C C . LEU A 1 86 ? 18.516 11.377 -6.911 1.00 74.00 86 LEU A C 1
ATOM 619 O O . LEU A 1 86 ? 17.808 11.977 -6.102 1.00 74.00 86 LEU A O 1
ATOM 623 N N . PHE A 1 87 ? 18.103 10.278 -7.543 1.00 68.94 87 PHE A N 1
ATOM 624 C CA . PHE A 1 87 ? 16.782 9.696 -7.348 1.00 68.94 87 PHE A CA 1
ATOM 625 C C . PHE A 1 87 ? 16.544 9.260 -5.890 1.00 68.94 87 PHE A C 1
ATOM 627 O O . PHE A 1 87 ? 15.551 9.665 -5.284 1.00 68.94 87 PHE A O 1
ATOM 634 N N . ALA A 1 88 ? 17.461 8.487 -5.294 1.00 72.38 88 ALA A N 1
ATOM 635 C CA . ALA A 1 88 ? 17.347 8.039 -3.903 1.00 72.38 88 ALA A CA 1
ATOM 636 C C . ALA A 1 88 ? 17.310 9.221 -2.921 1.00 72.38 88 ALA A C 1
ATOM 638 O O . ALA A 1 88 ? 16.540 9.207 -1.962 1.00 72.38 88 ALA A O 1
ATOM 639 N N . THR A 1 89 ? 18.084 10.272 -3.196 1.00 76.56 89 THR A N 1
ATOM 640 C CA . THR A 1 89 ? 18.112 11.496 -2.386 1.00 76.56 89 THR A CA 1
ATOM 641 C C . THR A 1 89 ? 16.772 12.231 -2.434 1.00 76.56 89 THR A C 1
ATOM 643 O O . THR A 1 89 ? 16.220 12.552 -1.381 1.00 76.56 89 THR A O 1
ATOM 646 N N . PHE A 1 90 ? 16.194 12.445 -3.623 1.00 77.31 90 PHE A N 1
ATOM 647 C CA . PHE A 1 90 ? 14.865 13.060 -3.749 1.00 77.31 90 PHE A CA 1
ATOM 648 C C . PHE A 1 90 ? 13.758 12.191 -3.146 1.00 77.31 90 PHE A C 1
ATOM 650 O O . PHE A 1 90 ? 12.824 12.717 -2.542 1.00 77.31 90 PHE A O 1
ATOM 657 N N . PHE A 1 91 ? 13.872 10.869 -3.257 1.00 71.06 91 PHE A N 1
ATOM 658 C CA . PHE A 1 91 ? 12.908 9.934 -2.691 1.00 71.06 91 PHE A CA 1
ATOM 659 C C . PHE A 1 91 ? 12.934 9.920 -1.151 1.00 71.06 91 PHE A C 1
ATOM 661 O O . PHE A 1 91 ? 11.881 9.944 -0.507 1.00 71.06 91 PHE A O 1
ATOM 668 N N . ILE A 1 92 ? 14.125 9.944 -0.546 1.00 76.81 92 ILE A N 1
ATOM 669 C CA . ILE A 1 92 ? 14.295 10.075 0.909 1.00 76.81 92 ILE A CA 1
ATOM 670 C C . ILE A 1 92 ? 13.780 11.437 1.378 1.00 76.81 92 ILE A C 1
ATOM 672 O O . ILE A 1 92 ? 13.038 11.494 2.355 1.00 76.81 92 ILE A O 1
ATOM 676 N N . ALA A 1 93 ? 14.095 12.518 0.661 1.00 79.31 93 ALA A N 1
ATOM 677 C CA . ALA A 1 93 ? 13.580 13.848 0.974 1.00 79.31 93 ALA A CA 1
ATOM 678 C C . ALA A 1 93 ? 12.042 13.903 0.919 1.00 79.31 93 ALA A C 1
ATOM 680 O O . ALA A 1 93 ? 11.421 14.424 1.842 1.00 79.31 93 ALA A O 1
ATOM 681 N N . TYR A 1 94 ? 11.422 13.306 -0.106 1.00 73.75 94 TYR A N 1
ATOM 682 C CA . TYR A 1 94 ? 9.965 13.171 -0.201 1.00 73.75 94 TYR A CA 1
ATOM 683 C C . TYR A 1 94 ? 9.390 12.345 0.952 1.00 73.75 94 TYR A C 1
ATOM 685 O O . TYR A 1 94 ? 8.386 12.732 1.538 1.00 73.75 94 TYR A O 1
ATOM 693 N N . THR A 1 95 ? 10.034 11.235 1.310 1.00 67.75 95 THR A N 1
ATOM 694 C CA . THR A 1 95 ? 9.597 10.375 2.417 1.00 67.75 95 THR A CA 1
ATOM 695 C C . THR A 1 95 ? 9.647 11.132 3.743 1.00 67.75 95 THR A C 1
ATOM 697 O O . THR A 1 95 ? 8.677 11.128 4.494 1.00 67.75 95 THR A O 1
ATOM 700 N N . ILE A 1 96 ? 10.739 11.849 4.012 1.00 77.69 96 ILE A N 1
ATOM 701 C CA . ILE A 1 96 ? 10.873 12.688 5.208 1.00 77.69 96 ILE A CA 1
ATOM 702 C C . ILE A 1 96 ? 9.802 13.778 5.209 1.00 77.69 96 ILE A C 1
ATOM 704 O O . ILE A 1 96 ? 9.119 13.942 6.212 1.00 77.69 96 ILE A O 1
ATOM 708 N N . PHE A 1 97 ? 9.599 14.468 4.086 1.00 77.25 97 PHE A N 1
AT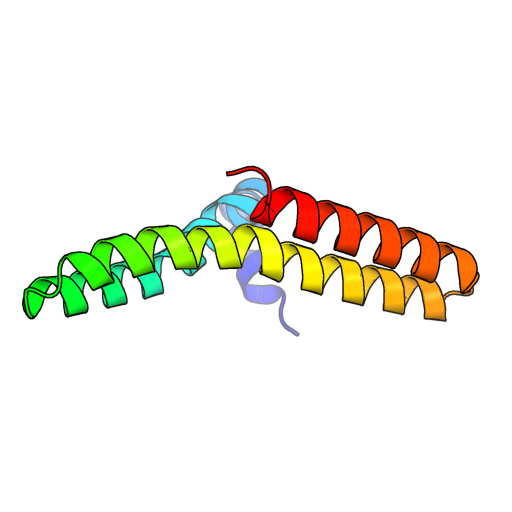OM 709 C CA . PHE A 1 97 ? 8.556 15.483 3.956 1.00 77.25 97 PHE A CA 1
ATOM 710 C C . PHE A 1 97 ? 7.147 14.910 4.175 1.00 77.25 97 PHE A C 1
ATOM 712 O O . PHE A 1 97 ? 6.349 15.516 4.878 1.00 77.25 97 PHE A O 1
ATOM 719 N N . ALA A 1 98 ? 6.849 13.722 3.649 1.00 68.94 98 ALA A N 1
ATOM 720 C CA . ALA A 1 98 ? 5.556 13.066 3.821 1.00 68.94 98 ALA A CA 1
ATOM 721 C C . ALA A 1 98 ? 5.273 12.672 5.282 1.00 68.94 98 ALA A C 1
ATOM 723 O O . ALA A 1 98 ? 4.121 12.703 5.703 1.00 68.94 98 ALA A O 1
ATOM 724 N N . PHE A 1 99 ? 6.306 12.330 6.060 1.00 68.00 99 PHE A N 1
ATOM 725 C CA . PHE A 1 99 ? 6.161 11.962 7.474 1.00 68.00 99 PHE A CA 1
ATOM 726 C C . PHE A 1 99 ? 6.356 13.131 8.460 1.00 68.00 99 PHE A C 1
ATOM 728 O O . PHE A 1 99 ? 5.947 13.004 9.608 1.00 68.00 99 PHE A O 1
ATOM 735 N N . HIS A 1 100 ? 6.952 14.255 8.042 1.00 67.88 100 HIS A N 1
ATOM 736 C CA . HIS A 1 100 ? 7.062 15.498 8.832 1.00 67.88 100 HIS A CA 1
ATOM 737 C C . HIS A 1 100 ? 6.039 16.583 8.437 1.00 67.88 100 HIS A C 1
ATOM 739 O O . HIS A 1 100 ? 5.980 17.621 9.088 1.00 67.88 100 HIS A O 1
ATOM 745 N N . GLY A 1 101 ? 5.272 16.383 7.361 1.00 52.91 101 GLY A N 1
ATOM 746 C CA . GLY A 1 101 ? 4.261 17.314 6.842 1.00 52.91 101 GLY A CA 1
ATOM 747 C C . GLY A 1 101 ? 2.849 17.111 7.403 1.00 52.91 101 GLY A C 1
ATOM 748 O O . GLY A 1 101 ? 1.880 17.430 6.712 1.00 52.91 101 GLY A O 1
ATOM 749 N N . VAL A 1 102 ? 2.739 16.563 8.617 1.00 46.53 102 VAL A N 1
ATOM 750 C CA . VAL A 1 102 ? 1.520 16.478 9.445 1.00 46.53 102 VAL A CA 1
ATOM 751 C C . VAL A 1 102 ? 1.810 17.185 10.759 1.00 46.53 102 VAL A C 1
ATOM 753 O O . VAL A 1 102 ? 0.938 17.962 11.204 1.00 46.53 102 VAL A O 1
#

Foldseek 3Di:
DPCPVLVVVCVPPNNVCSVPVVVVCVLCVVLVVVLVVCVVVVNVVCNVCSVVVSVVCCVLVVVVVVVLVVLVVVVVVVDDVVVSVVVVVVSVVVVCCVVVVD